Protein AF-A0A0K2SKZ2-F1 (afdb_monomer_lite)

Radius of gyration: 17.02 Å; chains: 1; bounding box: 37×29×54 Å

Organism: Limnochorda pilosa (NCBI:txid1555112)

Sequence (170 aa):
MSPLVHPEDPDINQPGNTGVLTTSLRKILNWSRKSSLWYMTFGIACCAIEMMATGASRYDLDRFGMIFRASPRQSDLMIVSGTVNEKLADRIVNLYDQMAEPRYVIAMGACATNGGPYHDLYNVVNGVHEIVPVDVYVPGCPPRPEALIHGLLQLQEKILHEGLPAARVS

Foldseek 3Di:
DADDPDPCPDDPPPPDVCVVVQLVVLLVVLVVCQQAAEEELAADDDQSVQVVVCCDPVNNPVVSNYHYDPALQPGQEYENRDWDWQVCLVVVLVSPVNHDPPHAYEQFEQRQDQNHPNNPPPTTDGHNCVRDNHDFYQYDPHGHSVSVVVRSVVVSVVSSPDDDDDPSDD

Structure (mmCIF, N/CA/C/O backbone):
data_AF-A0A0K2SKZ2-F1
#
_entry.id   AF-A0A0K2SKZ2-F1
#
loop_
_atom_site.group_PDB
_atom_site.id
_atom_site.type_symbol
_atom_site.label_atom_id
_atom_site.label_alt_id
_atom_site.label_comp_id
_atom_site.label_asym_id
_atom_site.label_entity_id
_atom_site.label_seq_id
_atom_site.pdbx_PDB_ins_code
_atom_site.Cartn_x
_atom_site.Cartn_y
_atom_site.Cartn_z
_atom_site.occupancy
_atom_site.B_iso_or_equiv
_atom_site.auth_seq_id
_atom_site.auth_comp_id
_atom_site.auth_asym_id
_atom_site.auth_atom_id
_atom_site.pdbx_PDB_model_num
ATOM 1 N N . MET A 1 1 ? 12.061 11.849 7.278 1.00 32.28 1 MET A N 1
ATOM 2 C CA . MET A 1 1 ? 12.658 10.646 7.896 1.00 32.28 1 MET A CA 1
ATOM 3 C C . MET A 1 1 ? 12.096 10.511 9.309 1.00 32.28 1 MET A C 1
ATOM 5 O O . MET A 1 1 ? 12.725 10.914 10.277 1.00 32.28 1 MET A O 1
ATOM 9 N N . SER A 1 2 ? 10.841 10.079 9.416 1.00 33.06 2 SER A N 1
ATOM 10 C CA . SER A 1 2 ? 10.182 9.845 10.706 1.00 33.06 2 SER A CA 1
ATOM 11 C C . SER A 1 2 ? 10.832 8.632 11.379 1.00 33.06 2 SER A C 1
ATOM 13 O O . SER A 1 2 ? 11.232 7.714 10.657 1.00 33.06 2 SER A O 1
ATOM 15 N N . PRO A 1 3 ? 10.971 8.600 12.714 1.00 34.69 3 PRO A N 1
ATOM 16 C CA . PRO A 1 3 ? 11.549 7.445 13.380 1.00 34.69 3 PRO A CA 1
ATOM 17 C C . PRO A 1 3 ? 10.680 6.222 13.081 1.00 34.69 3 PRO A C 1
ATOM 19 O O . PRO A 1 3 ? 9.459 6.248 13.250 1.00 34.69 3 PRO A O 1
ATOM 22 N N . LEU A 1 4 ? 11.322 5.168 12.579 1.00 42.97 4 LEU A N 1
ATOM 23 C CA . LEU A 1 4 ? 10.737 3.839 12.548 1.00 42.97 4 LEU A CA 1
ATOM 24 C C . LEU A 1 4 ? 10.407 3.492 13.998 1.00 42.97 4 LEU A C 1
ATOM 26 O O . LEU A 1 4 ? 11.288 3.558 14.852 1.00 42.97 4 LEU A O 1
ATOM 30 N N . VAL A 1 5 ? 9.140 3.183 14.271 1.00 41.78 5 VAL A N 1
ATOM 31 C CA . VAL A 1 5 ? 8.710 2.662 15.570 1.00 41.78 5 VAL A CA 1
ATOM 32 C C . VAL A 1 5 ? 9.536 1.409 15.826 1.00 41.78 5 VAL A C 1
ATOM 34 O O . VAL A 1 5 ? 9.347 0.377 15.178 1.00 41.78 5 VAL A O 1
ATOM 37 N N . HIS A 1 6 ? 10.519 1.532 16.710 1.00 29.05 6 HIS A N 1
ATOM 38 C CA . HIS A 1 6 ? 11.298 0.401 17.159 1.00 29.05 6 HIS A CA 1
ATOM 39 C C . HIS A 1 6 ? 10.385 -0.467 18.034 1.00 29.05 6 HIS A C 1
ATOM 41 O O . HIS A 1 6 ? 9.599 0.068 18.815 1.00 29.05 6 HIS A O 1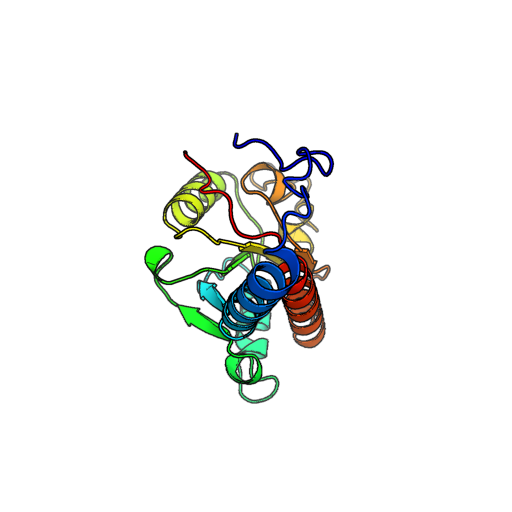
ATOM 47 N N . PRO A 1 7 ? 10.486 -1.802 17.959 1.00 44.72 7 PRO A N 1
ATOM 48 C CA . PRO A 1 7 ? 9.724 -2.718 18.812 1.00 44.72 7 PRO A CA 1
ATOM 49 C C . PRO A 1 7 ? 10.068 -2.623 20.320 1.00 44.72 7 PRO A C 1
ATOM 51 O O . PRO A 1 7 ? 9.670 -3.496 21.084 1.00 44.72 7 PRO A O 1
ATOM 54 N N . GLU A 1 8 ? 10.778 -1.574 20.754 1.00 42.94 8 GLU A N 1
ATOM 55 C CA . GLU A 1 8 ? 11.246 -1.332 22.124 1.00 42.94 8 GLU A CA 1
ATOM 56 C C . GLU A 1 8 ? 10.933 0.092 22.629 1.00 42.94 8 GLU A C 1
ATOM 58 O O . GLU A 1 8 ? 11.633 0.607 23.502 1.00 42.94 8 GLU A O 1
ATOM 63 N N . ASP A 1 9 ? 9.882 0.752 22.127 1.00 33.56 9 ASP A N 1
ATOM 64 C CA . ASP A 1 9 ? 9.367 1.919 22.850 1.00 33.56 9 ASP A CA 1
ATOM 65 C C . ASP A 1 9 ? 8.809 1.452 24.208 1.00 33.56 9 ASP A C 1
ATOM 67 O O . ASP A 1 9 ? 7.976 0.537 24.252 1.00 33.56 9 ASP A O 1
ATOM 71 N N . PRO A 1 10 ? 9.293 2.024 25.327 1.00 39.31 10 PRO A N 1
ATOM 72 C CA . PRO A 1 10 ? 9.024 1.518 26.654 1.00 39.31 10 PRO A CA 1
ATOM 73 C C . PRO A 1 10 ? 7.532 1.571 26.927 1.00 39.31 10 PRO A C 1
ATOM 75 O O . PRO A 1 10 ? 6.854 2.595 26.831 1.00 39.31 10 PRO A O 1
ATOM 78 N N . ASP A 1 11 ? 7.066 0.395 27.283 1.00 39.97 11 ASP A N 1
ATOM 79 C CA . ASP A 1 11 ? 5.729 0.065 27.673 1.00 39.97 11 ASP A CA 1
ATOM 80 C C . ASP A 1 11 ? 5.149 1.096 28.660 1.00 39.97 11 ASP A C 1
ATOM 82 O O . ASP A 1 11 ? 5.553 1.183 29.820 1.00 39.97 11 ASP A O 1
ATOM 86 N N . ILE A 1 12 ? 4.126 1.839 28.231 1.00 47.84 12 ILE A N 1
ATOM 87 C CA . ILE A 1 12 ? 3.211 2.546 29.143 1.00 47.84 12 ILE A CA 1
ATOM 88 C C . ILE A 1 12 ? 2.315 1.562 29.930 1.00 47.84 12 ILE A C 1
ATOM 90 O O . ILE A 1 12 ? 1.332 1.973 30.550 1.00 47.84 12 ILE A O 1
ATOM 94 N N . ASN A 1 13 ? 2.642 0.263 29.950 1.00 46.53 13 ASN A N 1
ATOM 95 C CA . ASN A 1 13 ? 2.125 -0.702 30.915 1.00 46.53 13 ASN A CA 1
ATOM 96 C C . ASN A 1 13 ? 2.685 -0.428 32.322 1.00 46.53 13 ASN A C 1
ATOM 98 O O . ASN A 1 13 ? 3.539 -1.146 32.839 1.00 46.53 13 ASN A O 1
ATOM 102 N N . GLN A 1 14 ? 2.105 0.553 33.011 1.00 42.38 14 GLN A N 1
ATOM 103 C CA . GLN A 1 14 ? 1.870 0.392 34.443 1.00 42.38 14 GLN A CA 1
ATOM 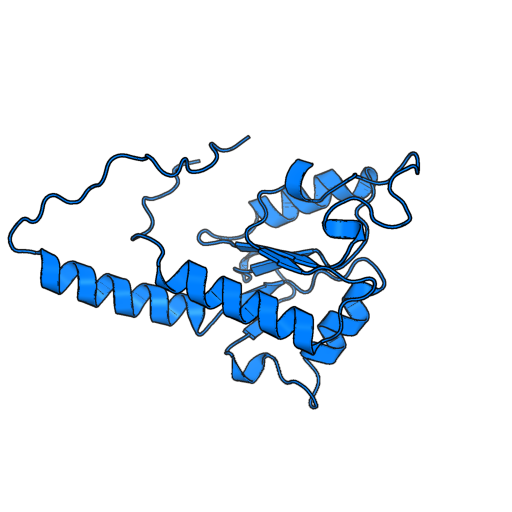104 C C . GLN A 1 14 ? 0.407 -0.017 34.637 1.00 42.38 14 GLN A C 1
ATOM 106 O O . GLN A 1 14 ? -0.488 0.783 34.348 1.00 42.38 14 GLN A O 1
ATOM 111 N N . PRO A 1 15 ? 0.121 -1.241 35.125 1.00 41.56 15 PRO A N 1
ATOM 112 C CA . PRO A 1 15 ? -1.229 -1.646 35.481 1.00 41.56 15 PRO A CA 1
ATOM 113 C C . PRO A 1 15 ? -1.628 -0.949 36.789 1.00 41.56 15 PRO A C 1
ATOM 115 O O . PRO A 1 15 ? -1.678 -1.548 37.858 1.00 41.56 15 PRO A O 1
ATOM 118 N N . GLY A 1 16 ? -1.922 0.348 36.706 1.00 39.09 16 GLY A N 1
ATOM 119 C CA . GLY A 1 16 ? -2.871 0.973 37.616 1.00 39.09 16 GLY A CA 1
ATOM 120 C C . GLY A 1 16 ? -4.260 0.396 37.338 1.00 39.09 16 GLY A C 1
ATOM 121 O O . GLY A 1 16 ? -4.524 -0.109 36.249 1.00 39.09 16 GLY A O 1
ATOM 122 N N . ASN A 1 17 ? -5.159 0.474 38.314 1.00 43.44 17 ASN A N 1
ATOM 123 C CA . ASN A 1 17 ? -6.522 -0.086 38.375 1.00 43.44 17 ASN A CA 1
ATOM 124 C C . ASN A 1 17 ? -7.482 0.247 37.186 1.00 43.44 17 ASN A C 1
ATOM 126 O O . ASN A 1 17 ? -8.681 -0.003 37.238 1.00 43.44 17 ASN A O 1
ATOM 130 N N . THR A 1 18 ? -6.971 0.827 36.102 1.00 52.94 18 THR A N 1
ATOM 131 C CA . THR A 1 18 ? -7.638 1.214 34.852 1.00 52.94 18 THR A CA 1
ATOM 132 C C . THR A 1 18 ? -7.451 0.189 33.716 1.00 52.94 18 THR A C 1
ATOM 134 O O . THR A 1 18 ? -7.990 0.390 32.632 1.00 52.94 18 THR A O 1
ATOM 137 N N . GLY A 1 19 ? -6.712 -0.911 33.925 1.00 59.38 19 GLY A N 1
ATOM 138 C CA . GLY A 1 19 ? -6.295 -1.841 32.857 1.00 59.38 19 GLY A CA 1
ATOM 139 C C . GLY A 1 19 ? -7.421 -2.536 32.070 1.00 59.38 19 GLY A C 1
ATOM 140 O O . GLY A 1 19 ? -7.280 -2.776 30.871 1.00 59.38 19 GLY A O 1
ATOM 141 N N . VAL A 1 20 ? -8.570 -2.825 32.692 1.00 62.31 20 VAL A N 1
ATOM 142 C CA . VAL A 1 20 ? -9.710 -3.467 31.998 1.00 62.31 20 VAL A CA 1
ATOM 143 C C . VAL A 1 20 ? -10.490 -2.457 31.146 1.00 62.31 20 VAL A C 1
ATOM 145 O O . VAL A 1 20 ? -10.911 -2.772 30.029 1.00 62.31 20 VAL A O 1
ATOM 148 N N . LEU A 1 21 ? -10.644 -1.224 31.640 1.00 62.34 21 LEU A N 1
ATOM 149 C CA . LEU A 1 21 ? -11.365 -0.155 30.945 1.00 62.34 21 LEU A CA 1
ATOM 150 C C . LEU A 1 21 ? -10.576 0.336 29.721 1.00 62.34 21 LEU A C 1
ATOM 152 O O . LEU A 1 21 ? -11.136 0.456 28.631 1.00 62.34 21 LEU A O 1
ATOM 156 N N . THR A 1 22 ? -9.264 0.548 29.873 1.00 70.38 22 THR A N 1
ATOM 157 C CA . THR A 1 22 ? -8.378 0.978 28.777 1.00 70.38 22 THR A CA 1
ATOM 158 C C . THR A 1 22 ? -8.262 -0.088 27.692 1.00 70.38 22 THR A C 1
ATOM 160 O O . THR A 1 22 ? -8.335 0.234 26.507 1.00 70.38 22 THR A O 1
ATOM 163 N N . THR A 1 23 ? -8.182 -1.366 28.073 1.00 75.00 23 THR A N 1
ATOM 164 C CA . THR A 1 23 ? -8.164 -2.482 27.115 1.00 75.00 23 THR A CA 1
ATOM 165 C C . THR A 1 23 ? -9.480 -2.590 26.344 1.00 75.00 23 THR A C 1
ATOM 167 O O . THR A 1 23 ? -9.466 -2.814 25.132 1.00 75.00 23 THR A O 1
ATOM 170 N N . SER A 1 24 ? -10.619 -2.388 27.014 1.00 80.44 24 SER A N 1
ATOM 171 C CA . SER A 1 24 ? -11.941 -2.427 26.376 1.00 80.44 24 SER A CA 1
ATOM 172 C C . SER A 1 24 ? -12.122 -1.287 25.368 1.00 80.44 24 SER A C 1
ATOM 174 O O . SER A 1 24 ? -12.569 -1.527 24.247 1.00 80.44 24 SER A O 1
ATOM 176 N N . LEU A 1 25 ? -11.703 -0.067 25.722 1.00 82.44 25 LEU A N 1
ATOM 177 C CA . LEU A 1 25 ? -11.718 1.085 24.814 1.00 82.44 25 LEU A CA 1
ATOM 178 C C . LEU A 1 25 ? -10.777 0.889 23.621 1.00 82.44 25 LEU A C 1
ATOM 180 O O . LEU A 1 25 ? -11.184 1.109 22.482 1.00 82.44 25 LEU A O 1
ATOM 184 N N . ARG A 1 26 ? -9.549 0.407 23.858 1.00 81.81 26 ARG A N 1
ATOM 185 C CA . ARG A 1 26 ? -8.593 0.082 22.788 1.00 81.81 26 ARG A CA 1
ATOM 186 C C . ARG A 1 26 ? -9.177 -0.927 21.807 1.00 81.81 26 ARG A C 1
ATOM 188 O O . ARG A 1 26 ? -9.097 -0.728 20.601 1.00 81.81 26 ARG A O 1
ATOM 195 N N . LYS A 1 27 ? -9.819 -1.981 22.316 1.00 85.62 27 LYS A N 1
ATOM 196 C CA . LYS A 1 27 ? -10.450 -3.008 21.481 1.00 85.62 27 LYS A CA 1
ATOM 197 C C . LYS A 1 27 ? -11.532 -2.421 20.574 1.00 85.62 27 LYS A C 1
ATOM 199 O O . LYS A 1 27 ? -11.592 -2.794 19.409 1.00 85.62 27 LYS A O 1
ATOM 204 N N . ILE A 1 28 ? -12.353 -1.503 21.086 1.00 89.38 28 ILE A N 1
ATOM 205 C CA . ILE A 1 28 ? -13.398 -0.831 20.300 1.00 89.38 28 ILE A CA 1
ATOM 206 C C . ILE A 1 28 ? -12.782 0.090 19.238 1.00 89.38 28 ILE A C 1
ATOM 208 O O . ILE A 1 28 ? -13.207 0.042 18.088 1.00 89.38 28 ILE A O 1
ATOM 212 N N . LEU A 1 29 ? -11.763 0.880 19.593 1.00 89.12 29 LEU A N 1
ATOM 213 C CA . LEU A 1 29 ? -11.085 1.796 18.665 1.00 89.12 29 LEU A CA 1
ATOM 214 C C . LEU A 1 29 ? -10.339 1.060 17.544 1.00 89.12 29 LEU A C 1
ATOM 216 O O . LEU A 1 29 ? -10.420 1.446 16.382 1.00 89.12 29 LEU A O 1
ATOM 220 N 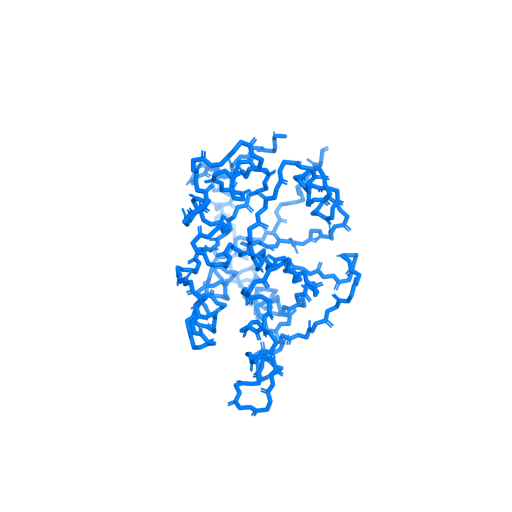N . ASN A 1 30 ? -9.631 -0.021 17.862 1.00 90.12 30 ASN A N 1
ATOM 221 C CA . ASN A 1 30 ? -8.940 -0.811 16.843 1.00 90.12 30 ASN A CA 1
ATOM 222 C C . ASN A 1 30 ? -9.940 -1.597 15.987 1.00 90.12 30 ASN A C 1
ATOM 224 O O . ASN A 1 30 ? -9.748 -1.756 14.782 1.00 90.12 30 ASN A O 1
ATOM 228 N N . TRP A 1 31 ? -11.044 -2.059 16.589 1.00 91.06 31 TRP A N 1
ATOM 229 C CA . TRP A 1 31 ? -12.133 -2.684 15.846 1.00 91.06 31 TRP A CA 1
ATOM 230 C C . TRP A 1 31 ? -12.805 -1.706 14.881 1.00 91.06 31 TRP A C 1
ATOM 232 O O . TRP A 1 31 ? -13.104 -2.109 13.758 1.00 91.06 31 TRP A O 1
ATOM 242 N N . SER A 1 32 ? -13.012 -0.442 15.264 1.00 92.06 32 SER A N 1
ATOM 243 C CA . SER A 1 32 ? -13.585 0.547 14.349 1.00 92.06 32 SER A CA 1
ATOM 244 C C . SER A 1 32 ? -12.638 0.826 13.184 1.00 92.06 32 SER A C 1
ATOM 246 O O . SER A 1 32 ? -13.062 0.701 12.041 1.00 92.06 32 SER A O 1
ATOM 248 N N . ARG A 1 33 ? -11.345 1.063 13.449 1.00 91.38 33 ARG A N 1
ATOM 249 C CA . ARG A 1 33 ? -10.332 1.289 12.400 1.00 91.38 33 ARG A CA 1
ATOM 250 C C . ARG A 1 33 ? -10.241 0.139 11.411 1.00 91.38 33 ARG A C 1
ATOM 252 O O . ARG A 1 33 ? -10.360 0.357 10.215 1.00 91.38 33 ARG A O 1
ATOM 259 N N . LYS A 1 34 ? -10.087 -1.100 11.894 1.00 92.25 34 LYS A N 1
ATOM 260 C CA . LYS A 1 34 ? -9.945 -2.253 10.991 1.00 92.25 34 LYS A CA 1
ATOM 261 C C . LYS A 1 34 ? -11.199 -2.491 10.141 1.00 92.25 34 LYS A C 1
ATOM 263 O O . LYS A 1 34 ? -11.094 -3.073 9.067 1.00 92.25 34 LYS A O 1
ATOM 268 N N . SER A 1 35 ? -12.376 -2.120 10.655 1.00 92.62 35 SER A N 1
ATOM 269 C CA . SER A 1 35 ? -13.667 -2.404 10.017 1.00 92.62 35 SER A CA 1
ATOM 270 C C . SER A 1 35 ? -14.095 -1.320 9.026 1.00 92.62 35 SER A C 1
ATOM 272 O O . SER A 1 35 ? -15.118 -1.495 8.375 1.00 92.62 35 SER A O 1
ATOM 274 N N . SER A 1 36 ? -13.356 -0.212 8.915 1.00 93.50 36 SER A N 1
ATOM 275 C CA . SER A 1 36 ? -13.661 0.883 7.990 1.00 93.50 36 SER A CA 1
ATOM 276 C C . SER A 1 36 ? -12.383 1.489 7.403 1.00 93.50 36 SER A C 1
ATOM 278 O O . SER A 1 36 ? -12.064 2.639 7.690 1.00 93.50 36 SER A O 1
ATOM 280 N N . LEU A 1 37 ? -11.647 0.709 6.609 1.00 93.69 37 LEU A N 1
ATOM 281 C CA . LEU A 1 37 ? -10.406 1.154 5.965 1.00 93.69 37 LEU A CA 1
ATOM 282 C C . LEU A 1 37 ? -10.697 1.761 4.593 1.00 93.69 37 LEU A C 1
ATOM 284 O O . LEU A 1 37 ? -11.010 1.053 3.638 1.00 93.69 37 LEU A O 1
ATOM 288 N N . TRP A 1 38 ? -10.593 3.073 4.467 1.00 95.56 38 TRP A N 1
ATOM 289 C CA . TRP A 1 38 ? -10.815 3.781 3.213 1.00 95.56 38 TRP A CA 1
ATOM 290 C C . TRP A 1 38 ? -9.512 3.964 2.447 1.00 95.56 38 TRP A C 1
ATOM 292 O O . TRP A 1 38 ? -8.687 4.832 2.745 1.00 95.56 38 TRP A O 1
ATOM 302 N N . TYR A 1 39 ? -9.343 3.159 1.401 1.00 94.69 39 TYR A N 1
ATOM 303 C CA . TYR A 1 39 ? -8.146 3.227 0.581 1.00 94.69 39 TYR A CA 1
ATOM 304 C C . TYR A 1 39 ? -8.234 4.335 -0.464 1.00 94.69 39 TYR A C 1
ATOM 306 O O . TYR A 1 39 ? -9.274 4.549 -1.097 1.00 94.69 39 TYR A O 1
ATOM 314 N N . MET A 1 40 ? -7.118 5.020 -0.696 1.00 94.94 40 MET A N 1
ATOM 315 C CA . MET A 1 40 ? -7.040 5.973 -1.792 1.00 94.94 40 MET A CA 1
ATOM 316 C C . MET A 1 40 ? -6.978 5.245 -3.136 1.00 94.94 40 MET A C 1
ATOM 318 O O . MET A 1 40 ? -6.245 4.266 -3.297 1.00 94.94 40 MET A O 1
ATOM 322 N N . THR A 1 41 ? -7.703 5.746 -4.136 1.00 91.38 41 THR A N 1
ATOM 323 C CA . THR A 1 41 ? -7.612 5.243 -5.515 1.00 91.38 41 THR A CA 1
ATOM 324 C C . THR A 1 41 ? -6.279 5.644 -6.141 1.00 91.38 41 THR A C 1
ATOM 326 O O . THR A 1 41 ? -6.198 6.630 -6.875 1.00 91.38 41 THR A O 1
ATOM 329 N N . PHE A 1 42 ? -5.224 4.891 -5.843 1.00 90.81 42 PHE A N 1
ATOM 330 C CA . PHE A 1 42 ? -3.875 5.153 -6.333 1.00 90.81 42 PHE A CA 1
ATOM 331 C C . PHE A 1 42 ? -3.383 4.019 -7.234 1.00 90.81 42 PHE A C 1
ATOM 333 O O . PHE A 1 42 ? -2.619 3.139 -6.838 1.00 90.81 42 PHE A O 1
ATOM 340 N N . GLY A 1 43 ? -3.881 4.038 -8.471 1.00 91.75 43 GLY A N 1
ATOM 341 C CA . GLY A 1 43 ? -3.496 3.123 -9.540 1.00 91.75 43 GLY A CA 1
ATOM 342 C C . GLY A 1 43 ? -2.429 3.726 -10.443 1.00 91.75 43 GLY A C 1
ATOM 343 O O . GLY A 1 43 ? -2.684 4.751 -11.070 1.00 91.75 43 GLY A O 1
ATOM 344 N N . ILE A 1 44 ? -1.255 3.094 -10.530 1.00 93.44 44 ILE A N 1
ATOM 345 C CA . ILE A 1 44 ? -0.110 3.639 -11.287 1.00 93.44 44 ILE A CA 1
ATOM 346 C C . ILE A 1 44 ? 0.266 2.800 -12.510 1.00 93.44 44 ILE A C 1
ATOM 348 O O . ILE A 1 44 ? 0.789 3.327 -13.488 1.00 93.44 44 ILE A O 1
ATOM 352 N N . ALA A 1 45 ? 0.046 1.485 -12.443 1.00 94.75 45 ALA A N 1
ATOM 353 C CA . ALA A 1 45 ? 0.438 0.549 -13.493 1.00 94.75 45 ALA A CA 1
ATOM 354 C C . ALA A 1 45 ? -0.509 -0.664 -13.537 1.00 94.75 45 ALA A C 1
ATOM 356 O O . ALA A 1 45 ? -1.670 -0.576 -13.147 1.00 94.75 45 ALA A O 1
ATOM 357 N N . CYS A 1 46 ? -0.018 -1.818 -13.996 1.00 96.06 46 CYS A N 1
ATOM 358 C CA . CYS A 1 46 ? -0.808 -3.038 -14.186 1.00 96.06 46 CYS A CA 1
ATOM 359 C C . CYS A 1 46 ? -1.506 -3.560 -12.916 1.00 96.06 46 CYS A C 1
ATOM 361 O O . CYS A 1 46 ? -2.604 -4.099 -13.013 1.00 96.06 46 CYS A O 1
ATOM 363 N N . CYS A 1 47 ? -0.923 -3.366 -11.725 1.00 96.44 47 CYS A N 1
ATOM 364 C CA . CYS A 1 47 ? -1.538 -3.801 -10.464 1.00 96.44 47 CYS A CA 1
ATOM 365 C C . CYS A 1 47 ? -2.821 -3.018 -10.133 1.00 96.44 47 CYS A C 1
ATOM 367 O O . CYS A 1 47 ? -3.656 -3.517 -9.382 1.00 96.44 47 CYS A O 1
ATOM 369 N N . ALA A 1 48 ? -3.019 -1.835 -10.726 1.00 96.12 48 ALA A N 1
ATOM 370 C CA . ALA A 1 48 ? -4.237 -1.053 -10.554 1.00 96.12 48 ALA A CA 1
ATOM 371 C C . ALA A 1 48 ? -5.480 -1.789 -11.072 1.00 96.12 48 ALA A C 1
ATOM 373 O O . ALA A 1 48 ? -6.540 -1.696 -10.461 1.00 96.12 48 ALA A O 1
ATOM 374 N N . ILE A 1 49 ? -5.350 -2.550 -12.165 1.00 95.88 49 ILE A N 1
ATOM 375 C CA . ILE A 1 49 ? -6.471 -3.312 -12.733 1.00 95.88 49 ILE A CA 1
ATOM 376 C C . ILE A 1 49 ? -6.898 -4.409 -11.759 1.00 95.88 49 ILE A C 1
ATOM 378 O O . ILE A 1 49 ? -8.090 -4.561 -11.509 1.00 95.88 49 ILE A O 1
ATOM 382 N N . GLU A 1 50 ? -5.945 -5.089 -11.118 1.00 96.25 50 GLU A N 1
ATOM 383 C CA . GLU A 1 50 ? -6.283 -6.122 -10.134 1.00 96.25 50 GLU A CA 1
ATOM 384 C C . GLU A 1 50 ? -6.810 -5.534 -8.830 1.00 96.25 50 GLU A C 1
ATOM 386 O O . GLU A 1 50 ? -7.704 -6.114 -8.216 1.00 96.25 50 GLU A O 1
ATOM 391 N N . MET A 1 51 ? -6.364 -4.336 -8.449 1.00 95.75 51 MET A N 1
ATOM 392 C CA . MET A 1 51 ? -6.988 -3.579 -7.363 1.00 95.75 51 MET A CA 1
ATOM 393 C C . MET A 1 51 ? -8.456 -3.252 -7.696 1.00 95.75 51 MET A C 1
ATOM 395 O O . MET A 1 51 ? -9.339 -3.490 -6.874 1.00 95.75 51 MET A O 1
ATOM 399 N N . MET A 1 52 ? -8.745 -2.788 -8.919 1.00 95.00 52 MET A N 1
ATOM 400 C CA . MET A 1 52 ? -10.116 -2.528 -9.382 1.00 95.00 52 MET A CA 1
ATOM 401 C C . MET A 1 52 ? -10.955 -3.810 -9.459 1.00 95.00 52 MET A C 1
ATOM 403 O O . MET A 1 52 ? -12.115 -3.802 -9.057 1.00 95.00 52 MET A O 1
ATOM 407 N N . ALA A 1 53 ? -10.374 -4.918 -9.926 1.00 95.06 53 ALA A N 1
ATOM 408 C CA . ALA A 1 53 ? -11.035 -6.219 -9.967 1.00 95.06 53 ALA A CA 1
ATOM 409 C C . ALA A 1 53 ? -11.385 -6.717 -8.558 1.00 95.06 53 ALA A C 1
ATOM 411 O O . ALA A 1 53 ? -12.457 -7.284 -8.359 1.00 95.06 53 ALA A O 1
ATOM 412 N N . THR A 1 54 ? -10.525 -6.449 -7.572 1.00 94.69 54 THR A N 1
ATOM 413 C CA . THR A 1 54 ? -10.795 -6.768 -6.163 1.00 94.69 54 THR A CA 1
ATOM 414 C C . THR A 1 54 ? -11.982 -5.959 -5.625 1.00 94.69 54 THR A C 1
ATOM 416 O O . THR A 1 54 ? -12.796 -6.487 -4.874 1.00 94.69 54 THR A O 1
ATOM 419 N N . GLY A 1 55 ? -12.136 -4.704 -6.056 1.00 92.12 55 GLY A N 1
ATOM 420 C CA . GLY A 1 55 ? -13.303 -3.871 -5.742 1.00 92.12 55 GLY A CA 1
ATOM 421 C C . GLY A 1 55 ? -14.571 -4.193 -6.548 1.00 92.12 55 GLY A C 1
ATOM 422 O O . GLY A 1 55 ? -15.626 -3.635 -6.261 1.00 92.12 55 GLY A O 1
ATOM 423 N N . ALA A 1 56 ? -14.496 -5.063 -7.558 1.00 93.75 56 ALA A N 1
ATOM 424 C CA . ALA A 1 56 ? -15.641 -5.432 -8.386 1.00 93.75 56 ALA A CA 1
ATOM 425 C C . ALA A 1 56 ? -16.515 -6.511 -7.722 1.00 93.75 56 ALA A C 1
ATOM 427 O O . ALA A 1 56 ? -16.122 -7.166 -6.758 1.00 93.75 56 ALA A O 1
ATOM 428 N N . SER A 1 57 ? -17.690 -6.760 -8.306 1.00 93.81 57 SER A N 1
ATOM 429 C CA . SER A 1 57 ? -18.741 -7.633 -7.754 1.00 93.81 57 SER A CA 1
ATOM 430 C C . SER A 1 57 ? -18.315 -9.064 -7.410 1.00 93.81 57 SER A C 1
ATOM 432 O O . SER A 1 57 ? -18.964 -9.710 -6.593 1.00 93.81 57 SER A O 1
ATOM 434 N N . ARG A 1 58 ? -17.251 -9.589 -8.031 1.00 94.94 58 ARG A N 1
ATOM 435 C CA . ARG A 1 58 ? -16.766 -10.952 -7.766 1.00 94.94 58 ARG A CA 1
ATOM 436 C C . ARG A 1 58 ? -16.104 -11.089 -6.396 1.00 94.94 58 ARG A C 1
ATOM 438 O O . ARG A 1 58 ? -16.213 -12.149 -5.785 1.00 94.94 58 ARG A O 1
ATOM 445 N N . TYR A 1 59 ? -15.384 -10.058 -5.965 1.00 94.56 59 TYR A N 1
ATOM 446 C CA . TYR A 1 59 ? -14.526 -10.096 -4.781 1.00 94.56 59 TYR A CA 1
ATOM 447 C C . TYR A 1 59 ? -15.004 -9.153 -3.678 1.00 94.56 59 TYR A C 1
ATOM 449 O O . TYR A 1 59 ? -14.875 -9.511 -2.511 1.00 94.56 59 TYR A O 1
ATOM 457 N N . ASP A 1 60 ? -15.590 -8.019 -4.067 1.00 93.94 60 ASP A N 1
ATOM 458 C CA . ASP A 1 60 ? -16.255 -7.029 -3.224 1.00 93.94 60 ASP A CA 1
ATOM 459 C C . ASP A 1 60 ? -15.473 -6.639 -1.954 1.00 93.94 60 ASP A C 1
ATOM 461 O O . ASP A 1 60 ? -15.649 -7.201 -0.869 1.00 93.94 60 ASP A O 1
ATOM 465 N N . LEU A 1 61 ? -14.615 -5.622 -2.087 1.00 93.62 61 LEU A N 1
ATOM 466 C CA . LEU A 1 61 ? -13.898 -5.033 -0.951 1.00 93.62 61 LEU A CA 1
ATOM 467 C C . LEU A 1 61 ? -14.820 -4.333 0.058 1.00 93.62 61 LEU A C 1
ATOM 469 O O . LEU A 1 61 ? -14.470 -4.265 1.240 1.00 93.62 61 LEU A O 1
ATOM 473 N N . ASP A 1 62 ? -16.004 -3.874 -0.354 1.00 93.56 62 ASP A N 1
ATOM 474 C CA . ASP A 1 62 ? -16.924 -3.169 0.544 1.00 93.56 62 ASP A CA 1
ATOM 475 C C . ASP A 1 62 ? -17.467 -4.104 1.638 1.00 93.56 62 ASP A C 1
ATOM 477 O O . ASP A 1 62 ? -17.729 -3.684 2.765 1.00 93.56 62 ASP A O 1
ATOM 481 N N . ARG A 1 63 ? -17.478 -5.422 1.382 1.00 92.25 63 ARG A N 1
ATOM 482 C CA . ARG A 1 63 ? -17.764 -6.451 2.397 1.00 92.25 63 ARG A CA 1
ATOM 483 C C . ARG A 1 63 ? -16.869 -6.348 3.636 1.00 92.25 63 ARG A C 1
ATOM 485 O O . ARG A 1 63 ? -17.287 -6.725 4.730 1.00 92.25 63 ARG A O 1
ATOM 492 N N . PHE A 1 64 ? -15.634 -5.876 3.477 1.00 92.38 64 PHE A N 1
ATOM 493 C CA . PHE A 1 64 ? -14.679 -5.689 4.572 1.00 92.38 64 PHE A CA 1
ATOM 494 C C . PHE A 1 64 ? -14.675 -4.255 5.127 1.00 92.38 64 PHE A C 1
ATOM 496 O O . PHE A 1 64 ? -13.815 -3.925 5.944 1.00 92.38 64 PHE A O 1
ATOM 503 N N . GLY A 1 65 ? -15.621 -3.415 4.690 1.00 92.12 65 GLY A N 1
ATOM 504 C CA . GLY A 1 65 ? -15.699 -1.992 5.016 1.00 92.12 65 GLY A CA 1
ATOM 505 C C . GLY A 1 65 ? -14.664 -1.145 4.280 1.00 92.12 65 GLY A C 1
ATOM 506 O O . GLY A 1 65 ? -14.304 -0.065 4.756 1.00 92.12 65 GLY A O 1
ATOM 507 N N . MET A 1 66 ? -14.152 -1.646 3.148 1.00 94.19 66 MET A N 1
ATOM 508 C CA . MET A 1 66 ? -13.119 -0.980 2.365 1.00 94.19 66 MET A CA 1
ATOM 509 C C . MET A 1 66 ? -13.701 -0.239 1.171 1.00 94.19 66 MET A C 1
ATOM 511 O O . MET A 1 66 ? -14.010 -0.829 0.137 1.00 94.19 66 MET A O 1
ATOM 515 N N . ILE A 1 67 ? -13.791 1.081 1.309 1.00 93.31 67 ILE A N 1
ATOM 516 C CA . ILE A 1 67 ? -14.361 1.973 0.299 1.00 93.31 67 ILE A CA 1
ATOM 517 C C . ILE A 1 67 ? -13.251 2.820 -0.303 1.00 93.31 67 ILE A C 1
ATOM 519 O O . ILE A 1 67 ? -12.396 3.353 0.404 1.00 93.31 67 ILE A O 1
ATOM 523 N N . PHE A 1 68 ? -13.290 2.985 -1.619 1.00 92.44 68 PHE A N 1
ATOM 524 C CA . PHE A 1 68 ? -12.323 3.816 -2.307 1.00 92.44 68 PHE A CA 1
ATOM 525 C C . PHE A 1 68 ? -12.606 5.312 -2.096 1.00 92.44 68 PHE A C 1
ATOM 527 O O . PHE A 1 68 ? -13.750 5.776 -2.158 1.00 92.44 68 PHE A O 1
ATOM 534 N N . ARG A 1 69 ? -11.551 6.102 -1.897 1.00 94.94 69 ARG A N 1
ATOM 535 C CA . ARG A 1 69 ? -11.614 7.567 -1.835 1.00 94.94 69 ARG A CA 1
ATOM 536 C C . ARG A 1 69 ? -10.635 8.178 -2.829 1.00 94.94 69 ARG A C 1
ATOM 538 O O . ARG A 1 69 ? -9.490 7.766 -2.942 1.00 94.94 69 ARG A O 1
ATOM 545 N N . ALA A 1 70 ? -11.088 9.189 -3.566 1.00 92.38 70 ALA A N 1
ATOM 546 C CA . ALA A 1 70 ? -10.236 9.882 -4.536 1.00 92.38 70 ALA A CA 1
ATOM 547 C C . ALA A 1 70 ? -9.276 10.885 -3.872 1.00 92.38 70 ALA A C 1
ATOM 549 O O . ALA A 1 70 ? -8.279 11.284 -4.466 1.00 92.38 70 ALA A O 1
ATOM 550 N N . SER A 1 71 ? -9.590 11.319 -2.648 1.00 94.94 71 SER A N 1
ATOM 551 C CA . SER A 1 71 ? -8.823 12.326 -1.919 1.00 94.94 71 SER A CA 1
ATOM 552 C C . SER A 1 71 ? -7.963 11.678 -0.831 1.00 94.94 71 SER A C 1
ATOM 554 O O . SER A 1 71 ? -8.516 10.955 0.005 1.00 94.94 71 SER A O 1
ATOM 556 N N . PRO A 1 72 ? -6.652 11.986 -0.755 1.00 94.88 72 PRO A N 1
ATOM 557 C CA . PRO A 1 72 ? -5.787 11.477 0.311 1.00 94.88 72 PRO A CA 1
ATOM 558 C C . PRO A 1 72 ? -6.251 11.947 1.696 1.00 94.88 72 PRO A C 1
ATOM 560 O O . PRO A 1 72 ? -6.170 11.200 2.659 1.00 94.88 72 PRO A O 1
ATOM 563 N N . ARG A 1 73 ? -6.856 13.138 1.802 1.00 94.75 73 ARG A N 1
ATOM 564 C CA . ARG A 1 73 ? -7.359 13.678 3.082 1.00 94.75 73 ARG A CA 1
ATOM 565 C C . ARG A 1 73 ? -8.523 12.883 3.677 1.00 94.75 73 ARG A C 1
ATOM 567 O O . ARG A 1 73 ? -8.839 13.053 4.847 1.00 94.75 73 ARG A O 1
ATOM 574 N N . GLN A 1 74 ? -9.204 12.093 2.852 1.00 94.38 74 GLN A N 1
ATOM 575 C CA . GLN A 1 74 ? -10.317 11.234 3.258 1.00 94.38 74 GLN A CA 1
ATOM 576 C C . GLN A 1 74 ? -9.904 9.763 3.334 1.00 94.38 74 GLN A C 1
ATOM 578 O O . GLN A 1 74 ? -10.760 8.927 3.583 1.00 94.38 74 GLN A O 1
ATOM 583 N N . SER A 1 75 ? -8.642 9.439 3.059 1.00 95.56 75 SER A N 1
ATOM 584 C CA . SER A 1 75 ? -8.158 8.062 2.998 1.00 95.56 75 SER A CA 1
ATOM 585 C C . SER A 1 75 ? -7.249 7.785 4.189 1.00 95.56 75 SER A C 1
ATOM 587 O O . SER A 1 75 ? -6.466 8.648 4.582 1.00 95.56 75 SER A O 1
ATOM 589 N N . ASP A 1 76 ? -7.334 6.578 4.730 1.00 94.50 76 ASP A N 1
ATOM 590 C CA . ASP A 1 76 ? -6.464 6.070 5.797 1.00 94.50 76 ASP A CA 1
ATOM 591 C C . ASP A 1 76 ? -5.519 4.965 5.290 1.00 94.50 76 ASP A C 1
ATOM 593 O O . ASP A 1 76 ? -4.528 4.646 5.941 1.00 94.50 76 ASP A O 1
ATOM 597 N N . LEU A 1 77 ? -5.766 4.425 4.094 1.00 95.44 77 LEU A N 1
ATOM 598 C CA . LEU A 1 77 ? -4.953 3.384 3.477 1.00 95.44 77 LEU A CA 1
ATOM 599 C C . LEU A 1 77 ? -4.426 3.825 2.103 1.00 95.44 77 LEU A C 1
ATOM 601 O O . LEU A 1 77 ? -5.180 4.201 1.208 1.00 95.44 77 LEU A O 1
ATOM 605 N N . MET A 1 78 ? -3.115 3.732 1.901 1.00 96.44 78 MET A N 1
ATOM 606 C CA . MET A 1 78 ? -2.468 3.924 0.605 1.00 96.44 78 MET A CA 1
ATOM 607 C C . MET A 1 78 ? -2.002 2.587 0.037 1.00 96.44 78 MET A C 1
ATOM 609 O O . MET A 1 78 ? -1.082 1.964 0.557 1.00 96.44 78 MET A O 1
ATOM 613 N N . ILE A 1 79 ? -2.619 2.149 -1.062 1.00 96.62 79 ILE A N 1
ATOM 614 C CA . ILE A 1 79 ? -2.181 0.958 -1.797 1.00 96.62 79 ILE A CA 1
ATOM 615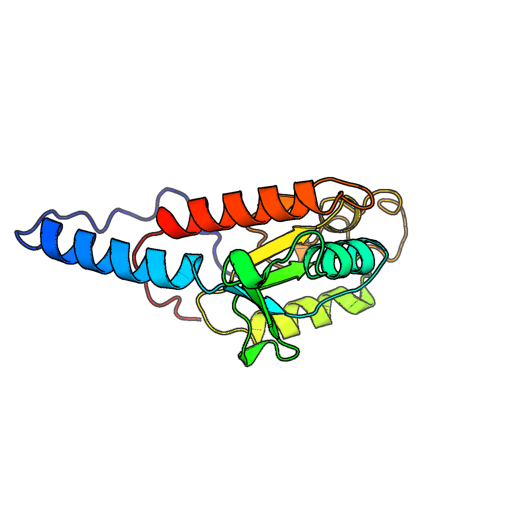 C C . ILE A 1 79 ? -1.324 1.423 -2.970 1.00 96.62 79 ILE A C 1
ATOM 617 O O . ILE A 1 79 ? -1.828 2.001 -3.934 1.00 96.62 79 ILE A O 1
ATOM 621 N N . VAL A 1 80 ? -0.021 1.165 -2.908 1.00 96.69 80 VAL A N 1
ATOM 622 C CA . VAL A 1 80 ? 0.895 1.495 -4.001 1.00 96.69 80 VAL A CA 1
ATOM 623 C C . VAL A 1 80 ? 0.858 0.363 -5.021 1.00 96.69 80 VAL A C 1
ATOM 625 O O . VAL A 1 80 ? 1.559 -0.638 -4.897 1.00 96.69 80 VAL A O 1
ATOM 628 N N . SER A 1 81 ? -0.033 0.509 -6.006 1.00 95.25 81 SER A N 1
ATOM 629 C CA . SER A 1 81 ? -0.384 -0.530 -6.982 1.00 95.25 81 SER A CA 1
ATOM 630 C C . SER A 1 81 ? 0.324 -0.344 -8.331 1.00 95.25 81 SER A C 1
ATOM 632 O O . SER A 1 81 ? -0.288 -0.120 -9.383 1.00 95.25 81 SER A O 1
ATOM 634 N N . GLY A 1 82 ? 1.652 -0.458 -8.334 1.00 94.44 82 GLY A N 1
ATOM 635 C CA . GLY A 1 82 ? 2.417 -0.396 -9.577 1.00 94.44 82 GLY A CA 1
ATOM 636 C C . GLY A 1 82 ? 3.898 -0.101 -9.410 1.00 94.44 82 GLY A C 1
ATOM 637 O O . GLY A 1 82 ? 4.434 -0.089 -8.308 1.00 94.44 82 GLY A O 1
ATOM 638 N N . THR A 1 83 ? 4.555 0.125 -10.547 1.00 95.56 83 THR A N 1
ATOM 639 C CA . THR A 1 83 ? 5.933 0.622 -10.583 1.00 95.56 83 THR A CA 1
ATOM 640 C C . THR A 1 83 ? 5.977 2.097 -10.192 1.00 95.56 83 THR A C 1
ATOM 642 O O . THR A 1 83 ? 5.093 2.872 -10.568 1.00 95.56 83 THR A O 1
ATOM 645 N N . VAL A 1 84 ? 6.994 2.468 -9.416 1.00 95.75 84 VAL A N 1
ATOM 646 C CA . VAL A 1 84 ? 7.245 3.847 -9.005 1.00 95.75 84 VAL A CA 1
ATOM 647 C C . VAL A 1 84 ? 8.463 4.351 -9.753 1.00 95.75 84 VAL A C 1
ATOM 649 O O . VAL A 1 84 ? 9.562 3.827 -9.598 1.00 95.75 84 VAL A O 1
ATOM 652 N N . ASN A 1 85 ? 8.252 5.388 -10.555 1.00 95.25 85 ASN A N 1
ATOM 653 C CA . ASN A 1 85 ? 9.346 6.073 -11.221 1.00 95.25 85 ASN A CA 1
ATOM 654 C C . ASN A 1 85 ? 9.916 7.169 -10.314 1.00 95.25 85 ASN A C 1
ATOM 656 O O . ASN A 1 85 ? 9.163 7.776 -9.554 1.00 95.25 85 ASN A O 1
ATOM 660 N N . GLU A 1 86 ? 11.187 7.521 -10.497 1.00 94.56 86 GLU A N 1
ATOM 661 C CA . GLU A 1 86 ? 11.869 8.619 -9.783 1.00 94.56 86 GLU A CA 1
ATOM 662 C C . GLU A 1 86 ? 11.056 9.925 -9.799 1.00 94.56 86 GLU A C 1
ATOM 664 O O . GLU A 1 86 ? 10.819 10.564 -8.780 1.00 94.56 86 GLU A O 1
ATOM 669 N N . LYS A 1 87 ? 10.482 10.280 -10.957 1.00 94.88 87 LYS A N 1
ATOM 670 C CA . LYS A 1 87 ? 9.631 11.477 -11.104 1.00 94.88 87 LYS A CA 1
ATOM 671 C C . LYS A 1 87 ? 8.356 11.440 -10.245 1.00 94.88 87 LYS A C 1
ATOM 673 O O . LYS A 1 87 ? 7.776 12.486 -9.947 1.00 94.88 87 LYS A O 1
ATOM 678 N N . LEU A 1 88 ? 7.857 10.247 -9.936 1.00 95.75 88 LEU A N 1
ATOM 679 C CA . LEU A 1 88 ? 6.641 10.051 -9.154 1.00 95.75 88 LEU A CA 1
ATOM 680 C C . LEU A 1 88 ? 6.932 9.972 -7.650 1.00 95.75 88 LEU A C 1
ATOM 682 O O . LEU A 1 88 ? 6.022 10.245 -6.869 1.00 95.75 88 LEU A O 1
ATOM 686 N N . ALA A 1 89 ? 8.165 9.651 -7.249 1.00 94.94 89 ALA A N 1
ATOM 687 C CA . ALA A 1 89 ? 8.552 9.455 -5.854 1.00 94.94 89 ALA A CA 1
ATOM 688 C C . ALA A 1 89 ? 8.115 10.628 -4.959 1.00 94.94 89 ALA A C 1
ATOM 690 O O . ALA A 1 89 ? 7.332 10.438 -4.027 1.00 94.94 89 ALA A O 1
ATOM 691 N N . ASP A 1 90 ? 8.467 11.860 -5.334 1.00 95.06 90 ASP A N 1
ATOM 692 C CA . ASP A 1 90 ? 8.077 13.068 -4.593 1.00 95.06 90 ASP A CA 1
ATOM 693 C C . ASP A 1 90 ? 6.556 13.242 -4.485 1.00 95.06 90 ASP A C 1
ATOM 695 O O . ASP A 1 90 ? 6.035 13.796 -3.516 1.00 95.06 90 ASP A O 1
ATOM 699 N N . ARG A 1 91 ? 5.795 12.797 -5.490 1.00 95.62 91 ARG A N 1
ATOM 700 C CA . ARG A 1 91 ? 4.328 12.896 -5.474 1.00 95.62 91 ARG A CA 1
ATOM 701 C C . ARG A 1 91 ? 3.716 11.904 -4.499 1.00 95.62 91 ARG A C 1
ATOM 703 O O . ARG A 1 91 ? 2.723 12.245 -3.867 1.00 95.62 91 ARG A O 1
ATOM 710 N N . ILE A 1 92 ? 4.314 10.725 -4.353 1.00 95.81 92 ILE A N 1
ATOM 711 C CA . ILE A 1 92 ? 3.889 9.729 -3.368 1.00 95.81 92 ILE A CA 1
ATOM 712 C C . ILE A 1 92 ? 4.118 10.256 -1.952 1.00 95.81 92 ILE A C 1
ATOM 714 O O . ILE A 1 92 ? 3.184 10.205 -1.158 1.00 95.81 92 ILE A O 1
ATOM 718 N N . VAL A 1 93 ? 5.286 10.849 -1.670 1.00 96.00 93 VAL A N 1
ATOM 719 C CA . VAL A 1 93 ? 5.556 11.501 -0.372 1.00 96.00 93 VAL A CA 1
ATOM 720 C C . VAL A 1 93 ? 4.500 12.563 -0.075 1.00 96.00 93 VAL A C 1
ATOM 722 O O . VAL A 1 93 ? 3.851 12.525 0.962 1.00 96.00 93 VAL A O 1
ATOM 725 N N . ASN A 1 94 ? 4.244 13.461 -1.031 1.00 95.75 94 ASN A N 1
ATOM 726 C CA . ASN A 1 94 ? 3.255 14.525 -0.855 1.00 95.75 94 ASN A CA 1
ATOM 727 C C . ASN A 1 94 ? 1.831 13.998 -0.614 1.00 95.75 94 ASN A C 1
ATOM 729 O O . ASN A 1 94 ? 1.070 14.610 0.131 1.00 95.75 94 ASN A O 1
ATOM 733 N N . LEU A 1 95 ? 1.439 12.903 -1.273 1.00 95.50 95 LEU A N 1
ATOM 734 C CA . LEU A 1 95 ? 0.131 12.281 -1.057 1.00 95.50 95 LEU A CA 1
ATOM 735 C C . LEU A 1 95 ? 0.053 11.644 0.331 1.00 95.50 95 LEU A C 1
ATOM 737 O O . LEU A 1 95 ? -0.940 11.848 1.025 1.00 95.50 95 LEU A O 1
ATOM 741 N N . TYR A 1 96 ? 1.107 10.939 0.738 1.00 95.69 96 TYR A N 1
ATOM 742 C CA . TYR A 1 96 ? 1.220 10.319 2.054 1.00 95.69 96 TYR A CA 1
ATOM 743 C C . TYR A 1 96 ? 1.180 11.355 3.186 1.00 95.69 96 TYR A C 1
ATOM 745 O O . TYR A 1 96 ? 0.457 11.171 4.163 1.00 95.69 96 TYR A O 1
ATOM 753 N N . ASP A 1 97 ? 1.872 12.483 3.027 1.00 95.06 97 ASP A N 1
ATOM 754 C CA . ASP A 1 97 ? 1.889 13.575 4.009 1.00 95.06 97 ASP A CA 1
ATOM 755 C C . ASP A 1 97 ? 0.543 14.313 4.113 1.00 95.06 97 ASP A C 1
ATOM 757 O O . ASP A 1 97 ? 0.251 14.957 5.120 1.00 95.06 97 ASP A O 1
ATOM 761 N N . GLN A 1 98 ? -0.306 14.229 3.085 1.00 95.31 98 GLN A N 1
ATOM 762 C CA . GLN A 1 98 ? -1.650 14.813 3.105 1.00 95.31 98 GLN A CA 1
ATOM 763 C C . GLN A 1 98 ? -2.705 13.914 3.762 1.00 95.31 98 GLN A C 1
ATOM 765 O O . GLN A 1 98 ? -3.827 14.385 3.991 1.00 95.31 98 GLN A O 1
ATOM 770 N N . MET A 1 99 ? -2.383 12.648 4.038 1.00 94.75 99 MET A N 1
ATOM 771 C CA . MET A 1 99 ? -3.280 11.717 4.723 1.00 94.75 99 MET A CA 1
ATOM 772 C C . MET A 1 99 ? -3.323 12.006 6.226 1.00 94.75 99 MET A C 1
ATOM 774 O O . MET A 1 99 ? -2.321 12.375 6.840 1.00 94.75 99 MET A O 1
ATOM 778 N N . ALA A 1 100 ? -4.496 11.826 6.834 1.00 90.19 100 ALA A N 1
ATOM 779 C CA . ALA A 1 100 ? -4.650 11.976 8.277 1.00 90.19 100 ALA A CA 1
ATOM 780 C C . ALA A 1 100 ? -4.019 10.790 9.025 1.00 90.19 100 ALA A C 1
ATOM 782 O O . ALA A 1 100 ? -3.996 9.669 8.528 1.00 90.19 100 ALA A O 1
ATOM 783 N N . GLU A 1 101 ? -3.524 11.023 10.239 1.00 87.62 101 GLU A N 1
ATOM 784 C CA . GLU A 1 101 ? -3.137 9.943 11.152 1.00 87.62 101 GLU A CA 1
ATOM 785 C C . GLU A 1 101 ? -4.405 9.370 11.822 1.00 87.62 101 GLU A C 1
ATOM 787 O O . GLU A 1 101 ? -5.225 10.163 12.300 1.00 87.62 101 GLU A O 1
ATOM 792 N N . PRO A 1 102 ? -4.599 8.039 11.914 1.00 90.56 102 PRO A N 1
ATOM 793 C CA . PRO A 1 102 ? -3.714 6.940 11.513 1.00 90.56 102 PRO A CA 1
ATOM 794 C C . PRO A 1 102 ? -3.739 6.638 10.008 1.00 90.56 102 PRO A C 1
ATOM 796 O O . PRO A 1 102 ? -4.814 6.547 9.420 1.00 90.56 102 PRO A O 1
ATOM 799 N N . ARG A 1 103 ? -2.557 6.437 9.408 1.00 92.50 103 ARG A N 1
ATOM 800 C CA . ARG A 1 103 ? -2.405 6.052 7.993 1.00 92.50 103 ARG A CA 1
ATOM 801 C C . ARG A 1 103 ? -1.561 4.795 7.830 1.00 92.50 103 ARG A C 1
ATOM 803 O O . ARG A 1 103 ? -0.580 4.629 8.553 1.00 92.50 103 ARG A O 1
ATOM 810 N N . TYR A 1 104 ? -1.922 3.970 6.854 1.00 94.81 104 TYR A N 1
ATOM 811 C CA . TYR A 1 104 ? -1.270 2.698 6.549 1.00 94.81 104 TYR A CA 1
ATOM 812 C C . TYR A 1 104 ? -0.890 2.606 5.072 1.00 94.81 104 TYR A C 1
ATOM 814 O O . TYR A 1 104 ? -1.569 3.176 4.213 1.00 94.81 104 TYR A O 1
ATOM 822 N N . VAL A 1 105 ? 0.168 1.859 4.757 1.00 96.81 105 VAL A N 1
ATOM 823 C CA . VAL A 1 105 ? 0.650 1.690 3.377 1.00 96.81 105 VAL A CA 1
ATOM 824 C C . VAL A 1 105 ? 0.832 0.219 3.026 1.00 96.81 105 VAL A C 1
ATOM 826 O O . VAL A 1 105 ? 1.506 -0.530 3.731 1.00 96.81 105 VAL A O 1
ATOM 829 N N . ILE A 1 106 ? 0.287 -0.192 1.882 1.00 96.88 106 ILE A N 1
ATOM 830 C CA . ILE A 1 106 ? 0.509 -1.518 1.300 1.00 96.88 106 ILE A CA 1
ATOM 831 C C . ILE A 1 106 ? 1.309 -1.374 0.008 1.00 96.88 106 ILE A C 1
ATOM 833 O O . ILE A 1 106 ? 0.892 -0.667 -0.912 1.00 96.88 106 ILE A O 1
ATOM 837 N N . ALA A 1 107 ? 2.425 -2.095 -0.096 1.00 97.00 107 ALA A N 1
ATOM 838 C CA . ALA A 1 107 ? 3.140 -2.260 -1.356 1.00 97.00 107 ALA A CA 1
ATOM 839 C C . ALA A 1 107 ? 2.527 -3.433 -2.132 1.00 97.00 107 ALA A C 1
ATOM 841 O O . ALA A 1 107 ? 2.632 -4.589 -1.716 1.00 97.00 107 ALA A O 1
ATOM 842 N N . MET A 1 108 ? 1.866 -3.140 -3.254 1.00 97.25 108 MET A N 1
ATOM 843 C CA . MET A 1 108 ? 1.186 -4.143 -4.070 1.00 97.25 108 MET A CA 1
ATOM 844 C C . MET A 1 108 ? 1.987 -4.447 -5.337 1.00 97.25 108 MET A C 1
ATOM 846 O O . MET A 1 108 ? 2.112 -3.622 -6.244 1.00 97.25 108 MET A O 1
ATOM 850 N N . GLY A 1 109 ? 2.464 -5.686 -5.419 1.00 96.69 109 GLY A N 1
ATOM 851 C CA . GLY A 1 109 ? 3.202 -6.227 -6.550 1.00 96.69 109 GLY A CA 1
ATOM 852 C C . GLY A 1 109 ? 4.721 -6.133 -6.404 1.00 96.69 109 GLY A C 1
ATOM 853 O O . GLY A 1 109 ? 5.266 -5.425 -5.553 1.00 96.69 109 GLY A O 1
ATOM 854 N N . ALA A 1 110 ? 5.417 -6.863 -7.276 1.00 95.62 110 ALA A N 1
ATOM 855 C CA . ALA A 1 110 ? 6.875 -6.923 -7.306 1.00 95.62 110 ALA A CA 1
ATOM 856 C C . ALA A 1 110 ? 7.484 -5.535 -7.547 1.00 95.62 110 ALA A C 1
ATOM 858 O O . ALA A 1 110 ? 8.398 -5.141 -6.834 1.00 95.62 110 ALA A O 1
ATOM 859 N N . CYS A 1 111 ? 6.909 -4.743 -8.461 1.00 95.19 111 CYS A N 1
ATOM 860 C CA . CYS A 1 111 ? 7.426 -3.408 -8.762 1.00 95.19 111 CYS A CA 1
ATOM 861 C C . CYS A 1 111 ? 7.409 -2.462 -7.552 1.00 95.19 111 CYS A C 1
ATOM 863 O O . CYS A 1 111 ? 8.348 -1.698 -7.374 1.00 95.19 111 CYS A O 1
ATOM 865 N N . ALA A 1 112 ? 6.372 -2.526 -6.711 1.00 95.38 112 ALA A N 1
ATOM 866 C CA . ALA A 1 112 ? 6.284 -1.710 -5.501 1.00 95.38 112 ALA A CA 1
ATOM 867 C C . ALA A 1 112 ? 7.185 -2.235 -4.366 1.00 95.38 112 ALA A C 1
ATOM 869 O O . ALA A 1 112 ? 7.608 -1.473 -3.499 1.00 95.38 112 ALA A O 1
ATOM 870 N N . THR A 1 113 ? 7.475 -3.537 -4.358 1.00 94.69 113 THR A N 1
ATOM 871 C CA . THR A 1 113 ? 8.271 -4.182 -3.305 1.00 94.69 113 THR A CA 1
ATOM 872 C C . THR A 1 113 ? 9.765 -3.985 -3.531 1.00 94.69 113 THR A C 1
ATOM 874 O O . THR A 1 113 ? 10.460 -3.563 -2.610 1.00 94.69 113 THR A O 1
ATOM 877 N N . ASN A 1 114 ? 10.242 -4.297 -4.740 1.00 93.88 114 ASN A N 1
ATOM 878 C CA . ASN A 1 114 ? 11.664 -4.351 -5.067 1.00 93.88 114 ASN A CA 1
ATOM 879 C C . ASN A 1 114 ? 11.995 -3.856 -6.496 1.00 93.88 114 ASN A C 1
ATOM 881 O O . ASN A 1 114 ? 12.907 -4.383 -7.119 1.00 93.88 114 ASN A O 1
ATOM 885 N N . GLY A 1 115 ? 11.186 -2.984 -7.112 1.00 92.00 115 GLY A N 1
ATOM 886 C CA . GLY A 1 115 ? 11.348 -2.589 -8.527 1.00 92.00 115 GLY A CA 1
ATOM 887 C C . GLY A 1 115 ? 10.912 -3.659 -9.549 1.00 92.00 115 GLY A C 1
ATOM 888 O O . GLY A 1 115 ? 10.531 -3.338 -10.681 1.00 92.00 115 GLY A O 1
ATOM 889 N N . GLY A 1 116 ? 10.819 -4.928 -9.136 1.00 93.38 116 GLY A N 1
ATOM 890 C CA . GLY A 1 116 ? 10.299 -6.039 -9.929 1.00 93.38 116 GLY A CA 1
ATOM 891 C C . GLY A 1 116 ? 11.119 -6.286 -11.203 1.00 93.38 116 GLY A C 1
ATOM 892 O O . GLY A 1 116 ? 12.345 -6.226 -11.159 1.00 93.38 116 GLY A O 1
ATOM 893 N N . PRO A 1 117 ? 10.483 -6.548 -12.363 1.00 93.38 117 PRO A N 1
ATOM 894 C CA . PRO A 1 117 ? 11.207 -6.750 -13.621 1.00 93.38 117 PRO A CA 1
ATOM 895 C C . PRO A 1 117 ? 11.944 -5.491 -14.106 1.00 93.38 117 PRO A C 1
ATOM 897 O O . PRO A 1 117 ? 12.696 -5.575 -15.073 1.00 93.38 117 PRO A O 1
ATOM 900 N N . TYR A 1 118 ? 11.718 -4.338 -13.465 1.00 94.44 118 TYR A N 1
ATOM 901 C CA . TYR A 1 118 ? 12.324 -3.066 -13.835 1.00 94.44 118 TYR A CA 1
ATOM 902 C C . TYR A 1 118 ? 13.413 -2.582 -12.869 1.00 94.44 118 TYR A C 1
ATOM 904 O O . TYR A 1 118 ? 13.810 -1.426 -12.955 1.00 94.44 118 TYR A O 1
ATOM 912 N N . HIS A 1 119 ? 13.892 -3.444 -11.970 1.00 92.38 119 HIS A N 1
ATOM 913 C CA . HIS A 1 119 ? 14.873 -3.099 -10.934 1.00 92.38 119 HIS A CA 1
ATOM 914 C C . HIS A 1 119 ? 16.155 -2.428 -11.473 1.00 92.38 119 HIS A C 1
ATOM 916 O O . HIS A 1 119 ? 16.702 -1.520 -10.858 1.00 92.38 119 HIS A O 1
ATOM 922 N N . ASP A 1 120 ? 16.624 -2.830 -12.657 1.00 92.69 120 ASP A N 1
ATOM 923 C CA . ASP A 1 120 ? 17.873 -2.301 -13.226 1.00 92.69 120 ASP A CA 1
ATOM 924 C C . ASP A 1 120 ? 17.657 -1.098 -14.169 1.00 92.69 120 ASP A C 1
ATOM 926 O O . ASP A 1 120 ? 18.583 -0.670 -14.864 1.00 92.69 120 ASP A O 1
ATOM 930 N N . LEU A 1 121 ? 16.436 -0.550 -14.248 1.00 93.38 121 LEU A N 1
ATOM 931 C CA . LEU A 1 121 ? 16.156 0.617 -15.089 1.00 93.38 121 LEU A CA 1
ATOM 932 C C . LEU A 1 121 ? 16.525 1.926 -14.383 1.00 93.38 121 LEU A C 1
ATOM 934 O O . LEU A 1 121 ? 16.289 2.121 -13.199 1.00 93.38 121 LEU A O 1
ATOM 938 N N . TYR A 1 122 ? 17.020 2.882 -15.171 1.00 94.38 122 TYR A N 1
ATOM 939 C CA . TYR A 1 122 ? 17.545 4.171 -14.703 1.00 94.38 122 TYR A CA 1
ATOM 940 C C . TYR A 1 122 ? 16.531 5.090 -14.002 1.00 94.38 122 TYR A C 1
ATOM 942 O O . TYR A 1 122 ? 16.923 6.096 -13.419 1.00 94.38 122 TYR A O 1
ATOM 950 N N . ASN A 1 123 ? 15.233 4.829 -14.151 1.00 94.25 123 ASN A N 1
ATOM 951 C CA . ASN A 1 123 ? 14.160 5.717 -13.711 1.00 94.25 123 ASN A CA 1
ATOM 952 C C . ASN A 1 123 ? 13.177 5.061 -12.743 1.00 94.25 123 ASN A C 1
ATOM 954 O O . ASN A 1 123 ? 12.120 5.652 -12.515 1.00 94.25 123 ASN A O 1
ATOM 958 N N . VAL A 1 124 ? 13.479 3.866 -12.235 1.00 95.38 124 VAL A N 1
ATOM 959 C CA . VAL A 1 124 ? 12.602 3.100 -11.345 1.00 95.38 124 VAL A CA 1
ATOM 960 C C . VAL A 1 124 ? 13.202 3.064 -9.951 1.00 95.38 124 VAL A C 1
ATOM 962 O O . VAL A 1 124 ? 14.385 2.794 -9.786 1.00 95.38 124 VAL A O 1
ATOM 965 N N . VAL A 1 125 ? 12.360 3.312 -8.952 1.00 93.56 125 VAL A N 1
ATOM 966 C CA . VAL A 1 125 ? 12.740 3.173 -7.549 1.00 93.56 125 VAL A CA 1
ATOM 967 C C . VAL A 1 125 ? 12.639 1.701 -7.169 1.00 93.56 125 VAL A C 1
ATOM 969 O O . VAL A 1 125 ? 11.613 1.056 -7.414 1.00 93.56 125 VAL A O 1
ATOM 972 N N . ASN A 1 126 ? 13.680 1.176 -6.528 1.00 91.69 126 ASN A N 1
ATOM 973 C CA . ASN A 1 126 ? 13.806 -0.242 -6.186 1.00 91.69 126 ASN A CA 1
ATOM 974 C C . ASN A 1 126 ? 12.962 -0.669 -4.988 1.00 91.69 126 ASN A C 1
ATOM 976 O O . ASN A 1 126 ? 13.124 -1.765 -4.471 1.00 91.69 126 ASN A O 1
ATOM 980 N N . GLY A 1 127 ? 11.998 0.150 -4.588 1.00 91.75 127 GLY A N 1
ATOM 981 C CA . GLY A 1 127 ? 10.991 -0.200 -3.611 1.00 91.75 127 GLY A CA 1
ATOM 982 C C . GLY A 1 127 ? 10.335 1.033 -3.017 1.00 91.75 127 GLY A C 1
ATOM 983 O O . GLY A 1 127 ? 10.963 2.052 -2.755 1.00 91.75 127 GLY A O 1
ATOM 984 N N . VAL A 1 128 ? 9.041 0.927 -2.746 1.00 94.19 128 VAL A N 1
ATOM 985 C CA . VAL A 1 128 ? 8.261 2.011 -2.130 1.00 94.19 128 VAL A CA 1
ATOM 986 C C . VAL A 1 128 ? 8.758 2.340 -0.722 1.00 94.19 128 VAL A C 1
ATOM 988 O O . VAL A 1 128 ? 8.637 3.479 -0.277 1.00 94.19 128 VAL A O 1
ATOM 991 N N . HIS A 1 129 ? 9.356 1.354 -0.053 1.00 94.31 129 HIS A N 1
ATOM 992 C CA . HIS A 1 129 ? 9.910 1.464 1.292 1.00 94.31 129 HIS A CA 1
ATOM 993 C C . HIS A 1 129 ? 11.071 2.462 1.411 1.00 94.31 129 HIS A C 1
ATOM 995 O O . HIS A 1 129 ? 11.351 2.927 2.513 1.00 94.31 129 HIS A O 1
ATOM 1001 N N . GLU A 1 130 ? 11.722 2.824 0.301 1.00 93.19 130 GLU A N 1
ATOM 1002 C CA . GLU A 1 130 ? 12.741 3.880 0.276 1.00 93.19 130 GLU A CA 1
ATOM 1003 C C . GLU A 1 130 ? 12.129 5.283 0.439 1.00 93.19 130 GLU A C 1
ATOM 1005 O O . GLU A 1 130 ? 12.802 6.209 0.889 1.00 93.19 130 GLU A O 1
ATOM 1010 N N . ILE A 1 131 ? 10.845 5.441 0.096 1.00 94.12 131 ILE A N 1
ATOM 1011 C CA . ILE A 1 131 ? 10.156 6.734 0.013 1.00 94.12 131 ILE A CA 1
ATOM 1012 C C . ILE A 1 131 ? 9.150 6.909 1.160 1.00 94.12 131 ILE A C 1
ATOM 1014 O O . ILE A 1 131 ? 9.098 7.965 1.791 1.00 94.12 131 ILE A O 1
ATOM 1018 N N . VAL A 1 132 ? 8.330 5.887 1.429 1.00 94.62 132 VAL A N 1
ATOM 1019 C CA . VAL A 1 132 ? 7.288 5.892 2.471 1.00 94.62 132 VAL A CA 1
ATOM 1020 C C . VAL A 1 132 ? 7.335 4.594 3.281 1.00 94.62 132 VAL A C 1
ATOM 1022 O O . VAL A 1 132 ? 7.678 3.546 2.732 1.00 94.62 132 VAL A O 1
ATOM 1025 N N . PRO A 1 133 ? 6.983 4.614 4.579 1.00 94.88 133 PRO A N 1
ATOM 1026 C CA . PRO A 1 133 ? 6.972 3.400 5.389 1.00 94.88 133 PRO A CA 1
ATOM 1027 C C . PRO A 1 133 ? 5.880 2.446 4.894 1.00 94.88 133 PRO A C 1
ATOM 1029 O O . PRO A 1 133 ? 4.734 2.852 4.736 1.00 94.88 133 PRO A O 1
ATOM 1032 N N . VAL A 1 134 ? 6.236 1.181 4.659 1.00 95.75 134 VAL A N 1
ATOM 1033 C CA . VAL A 1 134 ? 5.310 0.138 4.190 1.00 95.75 134 VAL A CA 1
ATOM 1034 C C . VAL A 1 134 ? 4.925 -0.781 5.346 1.00 95.75 134 VAL A C 1
ATOM 1036 O O . VAL A 1 134 ? 5.792 -1.306 6.043 1.00 95.75 134 VAL A O 1
ATOM 1039 N N . ASP A 1 135 ? 3.625 -1.021 5.523 1.00 95.12 135 ASP A N 1
ATOM 1040 C CA . ASP A 1 135 ? 3.095 -1.882 6.579 1.00 95.12 135 ASP A CA 1
ATOM 1041 C C . ASP A 1 135 ? 2.997 -3.350 6.184 1.00 95.12 135 ASP A C 1
ATOM 1043 O O . ASP A 1 135 ? 3.263 -4.216 7.019 1.00 95.12 135 ASP A O 1
ATOM 1047 N N . VAL A 1 136 ? 2.569 -3.614 4.945 1.00 96.69 136 VAL A N 1
ATOM 1048 C CA . VAL A 1 136 ? 2.353 -4.958 4.396 1.00 96.69 136 VAL A CA 1
ATOM 1049 C C . VAL A 1 136 ? 2.812 -5.000 2.940 1.00 96.69 136 VAL A C 1
ATOM 1051 O O . VAL A 1 136 ? 2.558 -4.080 2.160 1.00 96.69 136 VAL A O 1
ATOM 1054 N N . TYR A 1 137 ? 3.458 -6.103 2.566 1.00 97.00 137 TYR A N 1
ATOM 1055 C CA . TYR A 1 137 ? 3.893 -6.382 1.200 1.00 97.00 137 TYR A CA 1
ATOM 1056 C C . TYR A 1 137 ? 3.030 -7.483 0.588 1.00 97.00 137 TYR A C 1
ATOM 1058 O O . TYR A 1 137 ? 2.869 -8.552 1.175 1.00 97.00 137 TYR A O 1
ATOM 1066 N N . VAL A 1 138 ? 2.507 -7.243 -0.615 1.00 97.38 138 VAL A N 1
ATOM 1067 C CA . VAL A 1 138 ? 1.734 -8.227 -1.381 1.00 97.38 138 VAL A CA 1
ATOM 1068 C C . VAL A 1 138 ? 2.520 -8.608 -2.639 1.00 97.38 138 VAL A C 1
ATOM 1070 O O . VAL A 1 138 ? 2.533 -7.838 -3.603 1.00 97.38 138 VAL A O 1
ATOM 1073 N N . PRO A 1 139 ? 3.183 -9.777 -2.674 1.00 94.88 139 PRO A N 1
ATOM 1074 C CA . PRO A 1 139 ? 3.976 -10.189 -3.829 1.00 94.88 139 PRO A CA 1
ATOM 1075 C C . PRO A 1 139 ? 3.091 -10.608 -5.017 1.00 94.88 139 PRO A C 1
ATOM 1077 O O . PRO A 1 139 ? 2.043 -11.228 -4.844 1.00 94.88 139 PRO A O 1
ATOM 1080 N N . GLY A 1 140 ? 3.537 -10.307 -6.242 1.00 95.56 140 GLY A N 1
ATOM 1081 C CA . GLY A 1 140 ? 2.883 -10.725 -7.494 1.00 95.56 140 GLY A CA 1
ATOM 1082 C C . GLY A 1 140 ? 3.183 -9.805 -8.686 1.00 95.56 140 GLY A C 1
ATOM 1083 O O . GLY A 1 140 ? 3.720 -8.714 -8.506 1.00 95.56 140 GLY A O 1
ATOM 1084 N N . CYS A 1 141 ? 2.857 -10.224 -9.915 1.00 96.25 141 CYS A N 1
ATOM 1085 C CA . CYS A 1 141 ? 3.072 -9.419 -11.130 1.00 96.25 141 CYS A CA 1
ATOM 1086 C C . CYS A 1 141 ? 2.042 -9.733 -12.249 1.00 96.25 141 CYS A C 1
ATOM 1088 O O . CYS A 1 141 ? 2.376 -10.436 -13.201 1.00 96.25 141 CYS A O 1
ATOM 1090 N N . PRO A 1 142 ? 0.792 -9.231 -12.156 1.00 94.94 142 PRO A N 1
ATOM 1091 C CA . PRO 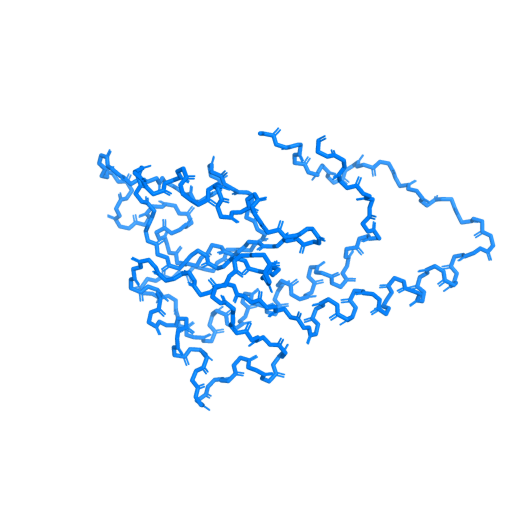A 1 142 ? 0.183 -8.605 -10.981 1.00 94.94 142 PRO A CA 1
ATOM 1092 C C . PRO A 1 142 ? -0.258 -9.662 -9.943 1.00 94.94 142 PRO A C 1
ATOM 1094 O O . PRO A 1 142 ? -0.455 -10.830 -10.289 1.00 94.94 142 PRO A O 1
ATOM 1097 N N . PRO A 1 143 ? -0.362 -9.310 -8.648 1.00 96.56 143 PRO A N 1
ATOM 1098 C CA . PRO A 1 143 ? -0.928 -10.215 -7.652 1.00 96.56 143 PRO A CA 1
ATOM 1099 C C . PRO A 1 143 ? -2.409 -10.453 -7.950 1.00 96.56 143 PRO A C 1
ATOM 1101 O O . PRO A 1 143 ? -3.131 -9.523 -8.308 1.00 96.56 143 PRO A O 1
ATOM 1104 N N . ARG A 1 144 ? -2.871 -11.696 -7.779 1.00 96.62 144 ARG A N 1
ATOM 1105 C CA . ARG A 1 144 ? -4.295 -12.012 -7.941 1.00 96.62 144 ARG A CA 1
ATOM 1106 C C . ARG A 1 144 ? -5.138 -11.246 -6.908 1.00 96.62 144 ARG A C 1
ATOM 1108 O O . ARG A 1 144 ?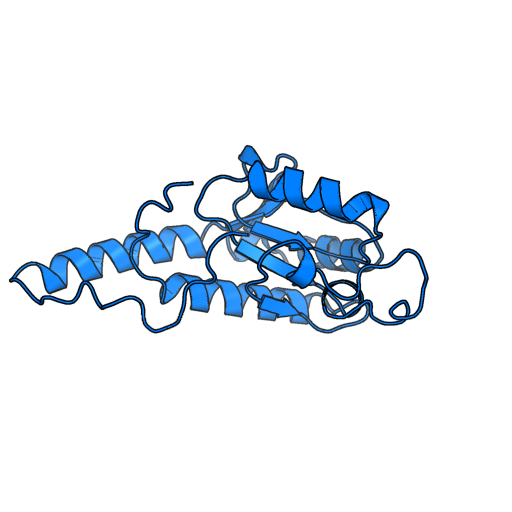 -4.642 -11.027 -5.798 1.00 96.62 144 ARG A O 1
ATOM 1115 N N . PRO A 1 145 ? -6.406 -10.914 -7.207 1.00 96.25 145 PRO A N 1
ATOM 1116 C CA . PRO A 1 145 ? -7.298 -10.250 -6.253 1.00 96.25 145 PRO A CA 1
ATOM 1117 C C . PRO A 1 145 ? -7.362 -10.931 -4.878 1.00 96.25 145 PRO A C 1
ATOM 1119 O O . PRO A 1 145 ? -7.346 -10.265 -3.848 1.00 96.25 145 PRO A O 1
ATOM 1122 N N . GLU A 1 146 ? -7.334 -12.266 -4.828 1.00 96.31 146 GLU A N 1
ATOM 1123 C CA . GLU A 1 146 ? -7.330 -13.023 -3.571 1.00 96.31 146 GLU A CA 1
ATOM 1124 C C . GLU A 1 146 ? -6.076 -12.762 -2.724 1.00 96.31 146 GLU A C 1
ATOM 1126 O O . GLU A 1 146 ? -6.155 -12.712 -1.496 1.00 96.31 146 GLU A O 1
ATOM 1131 N N . ALA A 1 147 ? -4.920 -12.567 -3.365 1.00 97.06 147 ALA A N 1
ATOM 1132 C CA . ALA A 1 147 ? -3.673 -12.251 -2.674 1.00 97.06 147 ALA A CA 1
ATOM 1133 C C . ALA A 1 147 ? -3.701 -10.831 -2.090 1.00 97.06 147 ALA A C 1
ATOM 1135 O O . ALA A 1 147 ? -3.205 -10.614 -0.984 1.00 97.06 147 ALA A O 1
ATOM 1136 N N . LEU A 1 148 ? -4.330 -9.880 -2.792 1.00 96.38 148 LEU A N 1
ATOM 1137 C CA . LEU A 1 148 ? -4.554 -8.539 -2.256 1.00 96.38 148 LEU A CA 1
ATOM 1138 C C . LEU A 1 148 ? -5.486 -8.580 -1.038 1.00 96.38 148 LEU A C 1
ATOM 1140 O O . LEU A 1 148 ? -5.161 -7.988 -0.013 1.00 96.38 148 LEU A O 1
ATOM 1144 N N . ILE A 1 149 ? -6.591 -9.331 -1.110 1.00 96.31 149 ILE A N 1
ATOM 1145 C CA . ILE A 1 149 ? -7.504 -9.525 0.031 1.00 96.31 149 ILE A CA 1
ATOM 1146 C C . ILE A 1 149 ? -6.758 -10.116 1.225 1.00 96.31 149 ILE A C 1
ATOM 1148 O O . ILE A 1 149 ? -6.936 -9.657 2.348 1.00 96.31 149 ILE A O 1
ATOM 1152 N N . HIS A 1 150 ? -5.891 -11.103 1.001 1.00 97.12 150 HIS A N 1
ATOM 1153 C CA . HIS A 1 150 ? -5.084 -11.673 2.074 1.00 97.12 150 HIS A CA 1
ATOM 1154 C C . HIS A 1 150 ? -4.163 -10.629 2.729 1.00 97.12 150 HIS A C 1
ATOM 1156 O O . HIS A 1 150 ? -4.129 -10.536 3.953 1.00 97.12 150 HIS A O 1
ATOM 1162 N N . GLY A 1 151 ? -3.475 -9.798 1.940 1.00 96.50 151 GLY A N 1
ATOM 1163 C CA . GLY A 1 151 ? -2.664 -8.698 2.477 1.00 96.50 151 GLY A CA 1
ATOM 1164 C C . GLY A 1 151 ? -3.485 -7.674 3.270 1.00 96.50 151 GLY A C 1
ATOM 1165 O O . GLY A 1 151 ? -3.053 -7.196 4.316 1.00 96.50 151 GLY A O 1
ATOM 1166 N N . LEU A 1 152 ? -4.708 -7.387 2.821 1.00 95.88 152 LEU A N 1
ATOM 1167 C CA . LEU A 1 152 ? -5.648 -6.512 3.524 1.00 95.88 152 LEU A CA 1
ATOM 1168 C C . LEU A 1 152 ? -6.109 -7.109 4.863 1.00 95.88 152 LEU A C 1
ATOM 1170 O O . LEU A 1 152 ? -6.180 -6.395 5.862 1.00 95.88 152 LEU A O 1
ATOM 1174 N N . LEU A 1 153 ? -6.365 -8.418 4.917 1.00 95.25 153 LEU A N 1
ATOM 1175 C CA . LEU A 1 153 ? -6.694 -9.121 6.161 1.00 95.25 153 LEU A CA 1
ATOM 1176 C C . LEU A 1 153 ? -5.515 -9.123 7.145 1.00 95.25 153 LEU A C 1
ATOM 1178 O O . LEU A 1 153 ? -5.718 -8.893 8.336 1.00 95.25 153 LEU A O 1
ATOM 1182 N N . GLN A 1 154 ? -4.286 -9.303 6.653 1.00 96.06 154 GLN A N 1
ATOM 1183 C CA . GLN A 1 154 ? -3.079 -9.175 7.477 1.00 96.06 154 GLN A CA 1
ATOM 1184 C C . GLN A 1 154 ? -2.923 -7.761 8.047 1.00 96.06 154 GLN A C 1
ATOM 1186 O O . GLN A 1 154 ? -2.573 -7.597 9.216 1.00 96.06 154 GLN A O 1
ATOM 1191 N N . LEU A 1 155 ? -3.233 -6.727 7.257 1.00 95.25 155 LEU A N 1
ATOM 1192 C CA . LEU A 1 155 ? -3.241 -5.353 7.755 1.00 95.25 155 LEU A CA 1
ATOM 1193 C C . LEU A 1 155 ? -4.300 -5.160 8.853 1.00 95.25 155 LEU A C 1
ATOM 1195 O O . LEU A 1 155 ? -4.008 -4.566 9.887 1.00 95.25 155 LEU A O 1
ATOM 1199 N N . GLN A 1 156 ? -5.512 -5.692 8.673 1.00 94.56 156 GLN A N 1
ATOM 1200 C CA . GLN A 1 156 ? -6.560 -5.626 9.700 1.00 94.56 156 GLN A CA 1
ATOM 1201 C C . GLN A 1 156 ? -6.145 -6.308 11.012 1.00 94.56 156 GLN A C 1
ATOM 1203 O O . GLN A 1 156 ? -6.489 -5.817 12.090 1.00 94.56 156 GLN A O 1
ATOM 1208 N N . GLU A 1 157 ? -5.414 -7.420 10.935 1.00 94.06 157 GLU A N 1
ATOM 1209 C CA . GLU A 1 157 ? -4.846 -8.099 12.103 1.00 94.06 157 GLU A CA 1
ATOM 1210 C C . GLU A 1 157 ? -3.782 -7.230 12.786 1.00 94.06 157 GLU A C 1
ATOM 1212 O O . GLU A 1 157 ? -3.844 -7.026 14.000 1.00 94.06 157 GLU A O 1
ATOM 1217 N N . LYS A 1 158 ? -2.881 -6.611 12.012 1.00 90.88 158 LYS A N 1
ATOM 1218 C CA . LYS A 1 158 ? -1.880 -5.664 12.532 1.00 90.88 158 LYS A CA 1
ATOM 1219 C C . LYS A 1 158 ? -2.532 -4.497 13.289 1.00 90.88 158 LYS A C 1
ATOM 1221 O O . LYS A 1 158 ? -2.115 -4.187 14.402 1.00 90.88 158 LYS A O 1
ATOM 1226 N N . ILE A 1 159 ? -3.599 -3.913 12.738 1.00 90.81 159 ILE A N 1
ATOM 1227 C CA . ILE A 1 159 ? -4.358 -2.812 13.364 1.00 90.81 159 ILE A CA 1
ATOM 1228 C C . ILE A 1 159 ? -5.029 -3.260 14.667 1.00 90.81 159 ILE A C 1
ATOM 1230 O O . ILE A 1 159 ? -5.093 -2.503 15.635 1.00 90.81 159 ILE A O 1
ATOM 1234 N N . LEU A 1 160 ? -5.528 -4.499 14.728 1.00 88.88 160 LEU A N 1
ATOM 1235 C CA . LEU A 1 160 ? -6.163 -5.033 15.934 1.00 88.88 160 LEU A CA 1
ATOM 1236 C C . LEU A 1 160 ? -5.187 -5.073 17.122 1.00 88.88 160 LEU A C 1
ATOM 1238 O O . LEU A 1 160 ? -5.588 -4.782 18.254 1.00 88.88 160 LEU A O 1
ATOM 1242 N N . HIS A 1 161 ? -3.921 -5.392 16.851 1.00 85.12 161 HIS A N 1
ATOM 1243 C CA . HIS A 1 161 ? -2.854 -5.510 17.844 1.00 85.12 161 HIS A CA 1
ATOM 1244 C C . HIS A 1 161 ? -2.113 -4.197 18.142 1.00 85.12 161 HIS A C 1
ATOM 1246 O O . HIS A 1 161 ? -1.262 -4.176 19.032 1.00 85.12 161 HIS A O 1
ATOM 1252 N N . GLU A 1 162 ? -2.448 -3.099 17.462 1.00 80.62 162 GLU A N 1
ATOM 1253 C CA . GLU A 1 162 ? -1.795 -1.806 17.664 1.00 80.62 162 GLU A CA 1
ATOM 1254 C C . GLU A 1 162 ? -2.139 -1.188 19.037 1.00 80.62 162 GLU A C 1
ATOM 1256 O O . GLU A 1 162 ? -3.240 -1.350 19.580 1.00 80.62 162 GLU A O 1
ATOM 1261 N N . GLY A 1 163 ? -1.181 -0.467 19.625 1.00 71.31 163 GLY A N 1
ATOM 1262 C CA . GLY A 1 163 ? -1.406 0.334 20.828 1.00 71.31 163 GLY A CA 1
ATOM 1263 C C . GLY A 1 163 ? -2.390 1.486 20.582 1.00 71.31 163 GLY A C 1
ATOM 1264 O O . GLY A 1 163 ? -2.738 1.809 19.447 1.00 71.31 163 GLY A O 1
ATOM 1265 N N . LEU A 1 164 ? -2.846 2.145 21.654 1.00 63.00 164 LEU A N 1
ATOM 1266 C CA . LEU A 1 164 ? -3.524 3.433 21.475 1.00 63.00 164 LEU A CA 1
ATOM 1267 C C . LEU A 1 164 ? -2.530 4.390 20.803 1.00 63.00 164 LEU A C 1
ATOM 1269 O O . LEU A 1 164 ? -1.374 4.414 21.228 1.00 63.00 164 LEU A O 1
ATOM 1273 N N . PRO A 1 165 ? -2.936 5.160 19.779 1.00 55.28 165 PRO A N 1
ATOM 1274 C CA . PRO A 1 165 ? -2.007 6.064 19.129 1.00 55.28 165 PRO A CA 1
ATOM 1275 C C . PRO A 1 165 ? -1.545 7.087 20.164 1.00 55.28 165 PRO A C 1
ATOM 1277 O O . PRO A 1 165 ? -2.337 7.897 20.651 1.00 55.28 165 PRO A O 1
ATOM 1280 N N . ALA A 1 166 ? -0.259 7.056 20.504 1.00 49.31 166 ALA A N 1
ATOM 1281 C CA . ALA A 1 166 ? 0.393 8.261 20.976 1.00 49.31 166 ALA A CA 1
ATOM 1282 C C . ALA A 1 166 ? 0.284 9.266 19.827 1.00 49.31 166 ALA A C 1
ATOM 1284 O O . ALA A 1 166 ? 0.511 8.901 18.671 1.00 49.31 166 ALA A O 1
ATOM 1285 N N . ALA A 1 167 ? -0.128 10.501 20.112 1.00 43.38 167 ALA A N 1
ATOM 1286 C CA . ALA A 1 167 ? -0.117 11.552 19.107 1.00 43.38 167 ALA A CA 1
ATOM 1287 C C . ALA A 1 167 ? 1.296 11.602 18.501 1.00 43.38 167 ALA A C 1
ATOM 1289 O O . ALA A 1 167 ? 2.242 11.986 19.186 1.00 43.38 167 ALA A O 1
ATOM 1290 N N . ARG A 1 168 ? 1.454 11.143 17.252 1.00 46.03 168 ARG A N 1
ATOM 1291 C CA . ARG A 1 168 ? 2.695 11.295 16.489 1.00 46.03 168 ARG A CA 1
ATOM 1292 C C . ARG A 1 168 ? 2.824 12.791 16.215 1.00 46.03 168 ARG A C 1
ATOM 1294 O O . ARG A 1 168 ? 2.246 13.302 15.262 1.00 46.03 168 ARG A O 1
ATOM 1301 N N . VAL A 1 169 ? 3.466 13.509 17.136 1.00 34.75 169 VAL A N 1
ATOM 1302 C CA . VAL A 1 169 ? 3.789 14.926 16.968 1.00 34.75 169 VAL A CA 1
ATOM 1303 C C . VAL A 1 169 ? 4.845 14.995 15.869 1.00 34.75 169 VAL A C 1
ATOM 1305 O O . VAL A 1 169 ? 5.910 14.395 16.002 1.00 34.75 169 VAL A O 1
ATOM 1308 N N . SER A 1 170 ? 4.473 15.634 14.761 1.00 33.81 170 SER A N 1
ATOM 1309 C CA . SER A 1 170 ? 5.317 15.920 13.597 1.00 33.81 170 SER A CA 1
ATOM 1310 C C . SER A 1 170 ? 6.545 16.744 13.951 1.00 33.81 170 SER A C 1
ATOM 1312 O O . SER A 1 170 ? 6.353 17.704 14.735 1.00 33.81 170 SER A O 1
#

Secondary structure (DSSP, 8-state):
-PPP--TTS-------TTHHHHHHHHHHHHHHHHH---EE--B-STHHHHHHHHTSTTT-GGGGT--EESSGGG-SEEEEES--BHHHHHHHHHHHHTSPSS-EEEEESHHHHH-GGGTTSTTB-S-GGGTS--SEEE--SSPPHHHHHHHHHHHHHHHHTPPP------

InterPro domains:
  IPR006137 NADH:ubiquinone oxidoreductase-like, 20kDa subunit [PF01058] (46-155)
  IPR006138 NADH-ubiquinone oxidoreductase, 20 Kd subunit [MF_01356] (10-160)
  IPR006138 NADH-ubiquinone oxidoreductase, 20 Kd subunit [TIGR01957] (20-160)

pLDDT: mean 85.3, std 19.07, range [29.05, 97.38]